Protein AF-A0A151K1F7-F1 (afdb_monomer_lite)

InterPro domains:
  IPR006612 THAP-type zinc finger [PF05485] (2-50)
  IPR006612 THAP-type zinc finger [PS50950] (1-52)

pLDDT: mean 72.73, std 14.72, range [46.84, 94.56]

Radius of gyration: 11.42 Å; chains: 1; bounding box: 24×20×28 Å

Foldseek 3Di:
DVQQCVLAPDPPPDDPVCCVPAWDADLVQWDCVQAPDNVSPHGDPPTYGPHRDHSVPHPIGD

Sequence (62 aa):
AKLWLQFCNRCIEITLEKLNNYYRICSEHFTPSMFLNNLRNRLQSHAIPTRGVDLRFDHVWK

Secondary structure (DSSP, 8-state):
-HHHHHHBSS---S-HHHHHHH-B--GGGS-GGGBSSTTS-SB-TT---SS-B-TTTS--B-

Organism: NCBI:txid456900

Structure (mmCIF, N/CA/C/O backbone):
data_AF-A0A151K1F7-F1
#
_entry.id   AF-A0A151K1F7-F1
#
loop_
_atom_site.group_PDB
_atom_site.id
_atom_site.type_symbol
_atom_site.label_atom_id
_atom_site.label_alt_id
_atom_site.label_comp_id
_atom_site.label_asym_id
_atom_site.label_entity_id
_atom_site.label_seq_id
_atom_site.pdbx_PDB_ins_code
_atom_site.Cartn_x
_atom_site.Cartn_y
_atom_site.Cartn_z
_atom_site.occupancy
_atom_site.B_iso_or_equiv
_atom_site.auth_seq_id
_atom_site.auth_comp_id
_atom_site.auth_asym_id
_atom_site.auth_atom_id
_atom_site.pdbx_PDB_model_num
ATOM 1 N N . ALA A 1 1 ? -9.514 6.277 0.394 1.00 51.72 1 ALA A N 1
ATOM 2 C CA . ALA A 1 1 ? -9.793 6.183 1.844 1.00 51.72 1 ALA A CA 1
ATOM 3 C C . ALA A 1 1 ? -10.836 5.107 2.172 1.00 51.72 1 ALA A C 1
ATOM 5 O O . ALA A 1 1 ? -10.438 4.058 2.651 1.00 51.72 1 ALA A O 1
ATOM 6 N N . LYS A 1 2 ? -12.135 5.299 1.870 1.00 55.16 2 LYS A N 1
ATOM 7 C CA . LYS A 1 2 ? -13.212 4.344 2.238 1.00 55.16 2 LYS A CA 1
ATOM 8 C C . LYS A 1 2 ? -13.016 2.906 1.729 1.00 55.16 2 LYS A C 1
ATOM 10 O O . LYS A 1 2 ? -13.226 1.978 2.495 1.00 55.16 2 LYS A O 1
ATOM 15 N N . LEU A 1 3 ? -12.569 2.726 0.484 1.00 60.53 3 LEU A N 1
ATOM 16 C CA . LEU A 1 3 ? -12.345 1.393 -0.101 1.00 60.53 3 LEU A CA 1
ATOM 17 C C . LEU A 1 3 ? -11.288 0.582 0.662 1.00 60.53 3 LEU A C 1
ATOM 19 O O . LEU A 1 3 ? -11.491 -0.591 0.930 1.00 60.53 3 LEU A O 1
ATOM 23 N N . TRP A 1 4 ? -10.190 1.210 1.088 1.00 60.97 4 TRP A N 1
ATOM 24 C CA . TRP A 1 4 ? -9.120 0.521 1.820 1.00 60.97 4 TRP A CA 1
ATOM 25 C C . TRP A 1 4 ? -9.587 0.002 3.183 1.00 60.97 4 TRP A C 1
ATOM 27 O O . TRP A 1 4 ? -9.194 -1.087 3.588 1.00 60.97 4 TRP A O 1
ATOM 37 N N . LEU A 1 5 ? -10.471 0.748 3.851 1.00 60.81 5 LEU A N 1
ATOM 38 C CA . LEU A 1 5 ? -11.083 0.332 5.113 1.00 60.81 5 LEU A CA 1
ATOM 39 C C . LEU A 1 5 ? -12.030 -0.864 4.936 1.00 60.81 5 LEU A C 1
ATOM 41 O O . LEU A 1 5 ? -12.136 -1.662 5.852 1.00 60.81 5 LEU A O 1
ATOM 45 N N . GLN A 1 6 ? -12.684 -1.013 3.777 1.00 60.94 6 GLN A N 1
ATOM 46 C CA . GLN A 1 6 ? -13.540 -2.176 3.489 1.00 60.94 6 GLN A CA 1
ATOM 47 C C . GLN A 1 6 ? -12.734 -3.458 3.241 1.00 60.94 6 GLN A C 1
ATOM 49 O O . GLN A 1 6 ? -13.218 -4.544 3.537 1.00 60.94 6 GLN A O 1
ATOM 54 N N . PHE A 1 7 ? -11.516 -3.337 2.704 1.00 58.00 7 PHE A N 1
ATOM 55 C CA . PHE A 1 7 ? -10.609 -4.472 2.500 1.00 58.00 7 PHE A CA 1
ATOM 56 C C . PHE A 1 7 ? -9.793 -4.822 3.746 1.00 58.00 7 PHE A C 1
ATOM 58 O O . PHE A 1 7 ? -9.245 -5.918 3.835 1.00 58.00 7 PHE A O 1
ATOM 65 N N . CYS A 1 8 ? -9.703 -3.923 4.722 1.00 57.84 8 CYS A N 1
ATOM 66 C CA . CYS A 1 8 ? -9.179 -4.280 6.029 1.00 57.84 8 CYS A CA 1
ATOM 67 C C . CYS A 1 8 ? -10.293 -4.992 6.797 1.00 57.84 8 CYS A C 1
ATOM 69 O O . CYS A 1 8 ? -11.354 -4.418 7.016 1.00 57.84 8 CYS A O 1
ATOM 71 N N . ASN A 1 9 ? -10.072 -6.238 7.212 1.00 55.66 9 ASN A N 1
ATOM 72 C CA . ASN A 1 9 ? -11.110 -7.110 7.778 1.00 55.66 9 ASN A CA 1
ATOM 73 C C . ASN A 1 9 ? -11.512 -6.729 9.229 1.00 55.66 9 ASN A C 1
ATOM 75 O O . ASN A 1 9 ? -11.752 -7.590 10.075 1.00 55.66 9 ASN A O 1
ATOM 79 N N . ARG A 1 10 ? -11.521 -5.429 9.556 1.00 53.78 10 ARG A N 1
ATOM 80 C CA . ARG A 1 10 ? -11.833 -4.866 10.872 1.00 53.78 10 ARG A CA 1
ATOM 81 C C . ARG A 1 10 ? -12.601 -3.558 10.763 1.00 53.78 10 ARG A C 1
ATOM 83 O O . ARG A 1 10 ? -12.300 -2.715 9.924 1.00 53.78 10 ARG A O 1
ATOM 90 N N . CYS A 1 11 ? -13.480 -3.331 11.736 1.00 52.91 11 CYS A N 1
ATOM 91 C CA . CYS A 1 11 ? -13.847 -1.984 12.157 1.00 52.91 11 CYS A CA 1
ATOM 92 C C . CYS A 1 11 ? -12.583 -1.297 12.681 1.00 52.91 11 CYS A C 1
ATOM 94 O O . CYS A 1 11 ? -12.155 -1.519 13.812 1.00 52.91 11 CYS A O 1
ATOM 96 N N . ILE A 1 12 ? -11.923 -0.525 11.825 1.00 59.38 12 ILE A N 1
ATOM 97 C CA . ILE A 1 12 ? -10.776 0.266 12.237 1.00 59.38 12 ILE A CA 1
ATOM 98 C C . ILE A 1 12 ? -11.326 1.498 12.963 1.00 59.38 12 ILE A C 1
ATOM 100 O O . ILE A 1 12 ? -11.694 2.488 12.335 1.00 59.38 12 ILE A O 1
ATOM 104 N N . GLU A 1 13 ? -11.367 1.444 14.294 1.00 60.41 13 GLU A N 1
ATOM 105 C CA . GLU A 1 13 ? -11.637 2.595 15.170 1.00 60.41 13 GLU A CA 1
ATOM 106 C C . GLU A 1 13 ? -10.422 3.544 15.236 1.00 60.41 13 GLU A C 1
ATOM 108 O O . GLU A 1 13 ? -9.958 3.937 16.305 1.00 60.41 13 GLU A O 1
ATOM 113 N N . ILE A 1 14 ? -9.836 3.889 14.087 1.00 67.56 14 ILE A N 1
ATOM 114 C CA . ILE A 1 14 ? -8.758 4.878 14.004 1.00 67.56 14 ILE A CA 1
ATOM 115 C C . ILE A 1 14 ? -9.131 5.943 12.985 1.00 67.56 14 ILE A C 1
ATOM 117 O O . ILE A 1 14 ? -9.752 5.668 11.957 1.00 67.56 14 ILE A O 1
ATOM 121 N N . THR A 1 15 ? -8.748 7.182 13.271 1.00 72.25 15 THR A N 1
ATOM 122 C CA . THR A 1 15 ? -8.985 8.289 12.348 1.00 72.25 15 THR A CA 1
ATOM 123 C C . THR A 1 15 ? -8.217 8.064 11.045 1.00 72.25 15 THR A C 1
ATOM 125 O O . THR A 1 15 ? -7.133 7.476 11.034 1.00 72.25 15 THR A O 1
ATOM 128 N N . LEU A 1 16 ? -8.756 8.573 9.933 1.00 70.94 16 LEU A N 1
ATOM 129 C CA . LEU A 1 16 ? -8.100 8.483 8.625 1.00 70.94 16 LEU A CA 1
ATOM 130 C C . LEU A 1 16 ? -6.693 9.105 8.640 1.00 70.94 16 LEU A C 1
ATOM 132 O O . LEU A 1 16 ? -5.784 8.621 7.975 1.00 70.94 16 LEU A O 1
ATOM 136 N N . GLU A 1 17 ? -6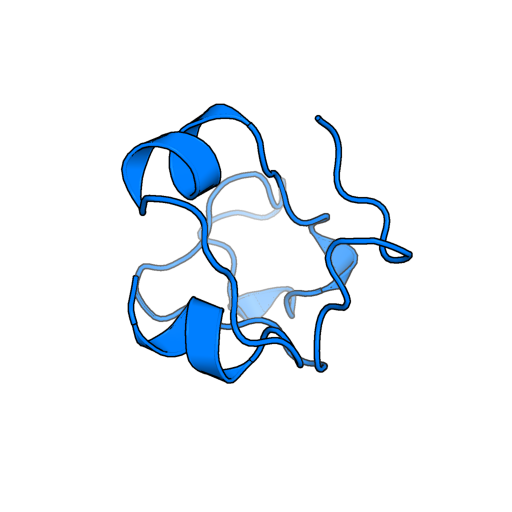.516 10.154 9.440 1.00 73.62 17 GLU A N 1
ATOM 137 C CA . GLU A 1 17 ? -5.225 10.785 9.698 1.00 73.62 17 GLU A CA 1
ATOM 138 C C . GLU A 1 17 ? -4.225 9.805 10.325 1.00 73.62 17 GLU A C 1
ATOM 140 O O . GLU A 1 17 ? -3.125 9.630 9.803 1.00 73.62 17 GLU A O 1
ATOM 145 N N . LYS A 1 18 ? -4.611 9.104 11.402 1.00 71.12 18 LYS A N 1
ATOM 146 C CA . LYS A 1 18 ? -3.738 8.111 12.039 1.00 71.12 18 LYS A CA 1
ATOM 147 C C . LYS A 1 18 ? -3.424 6.950 11.101 1.00 71.12 18 LYS A C 1
ATOM 149 O O . LYS A 1 18 ? -2.285 6.497 11.072 1.00 71.12 18 LYS A O 1
ATOM 154 N N . LEU A 1 19 ? -4.398 6.505 10.309 1.00 73.06 19 LEU A N 1
ATOM 155 C CA . LEU A 1 19 ? -4.174 5.477 9.293 1.00 73.06 19 LEU A CA 1
ATOM 156 C C . LEU A 1 19 ? -3.101 5.922 8.285 1.00 73.06 19 LEU A C 1
ATOM 158 O O . LEU A 1 19 ? -2.139 5.203 8.046 1.00 73.06 19 LEU A O 1
ATOM 162 N N . ASN A 1 20 ? -3.228 7.131 7.735 1.00 71.56 20 ASN A N 1
ATOM 163 C CA . ASN A 1 20 ? -2.307 7.636 6.715 1.00 71.56 20 ASN A CA 1
ATOM 164 C C . ASN A 1 20 ? -0.910 7.962 7.257 1.00 71.56 20 ASN A C 1
ATOM 166 O O . ASN A 1 20 ? 0.050 7.943 6.487 1.00 71.56 20 ASN A O 1
ATOM 170 N N . ASN A 1 21 ? -0.773 8.261 8.547 1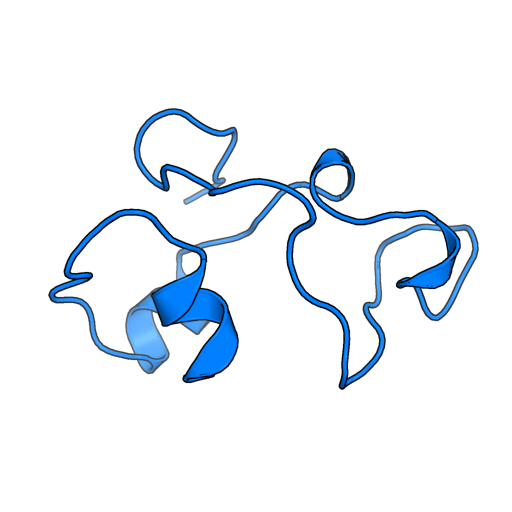.00 74.69 21 ASN A N 1
ATOM 171 C CA . ASN A 1 21 ? 0.513 8.634 9.134 1.00 74.69 21 ASN A CA 1
ATOM 172 C C . ASN A 1 21 ? 1.278 7.441 9.717 1.00 74.69 21 ASN A C 1
ATOM 174 O O . ASN A 1 21 ? 2.492 7.387 9.551 1.00 74.69 21 ASN A O 1
ATOM 178 N N . TYR A 1 22 ? 0.582 6.482 10.333 1.00 71.56 22 TYR A N 1
ATOM 179 C CA . TYR A 1 22 ? 1.204 5.413 11.130 1.00 71.56 22 TYR A CA 1
ATOM 180 C C . TYR A 1 22 ? 1.019 4.009 10.559 1.00 71.56 22 TYR A C 1
ATOM 182 O O . TYR A 1 22 ? 1.427 3.041 11.186 1.00 71.56 22 TYR A O 1
ATOM 190 N N . TYR A 1 23 ? 0.335 3.859 9.425 1.00 73.38 23 TYR A N 1
ATOM 191 C CA . TYR A 1 23 ? 0.134 2.549 8.816 1.00 73.38 23 TYR A CA 1
ATOM 192 C C . TYR A 1 23 ? 0.656 2.578 7.380 1.00 73.38 23 TYR A C 1
ATOM 194 O O . TYR A 1 23 ? 0.356 3.470 6.576 1.00 73.38 23 TYR A O 1
ATOM 202 N N . ARG A 1 24 ? 1.485 1.588 7.055 1.00 76.88 24 ARG A N 1
ATOM 203 C CA . ARG A 1 24 ? 2.002 1.332 5.709 1.00 76.88 24 ARG A CA 1
ATOM 204 C C . ARG A 1 24 ? 1.705 -0.113 5.346 1.00 76.88 24 ARG A C 1
ATOM 206 O O . ARG A 1 24 ? 1.969 -1.005 6.136 1.00 76.88 24 ARG A O 1
ATOM 213 N N . ILE A 1 25 ? 1.173 -0.345 4.153 1.00 78.31 25 ILE A N 1
ATOM 214 C CA . ILE A 1 25 ? 0.942 -1.696 3.632 1.00 78.31 25 ILE A CA 1
ATOM 215 C C . ILE A 1 25 ? 2.114 -2.050 2.715 1.00 78.31 25 ILE A C 1
ATOM 217 O O . ILE A 1 25 ? 2.499 -1.236 1.872 1.00 78.31 25 ILE A O 1
ATOM 221 N N . CYS A 1 26 ? 2.680 -3.247 2.871 1.00 81.94 26 CYS A N 1
ATOM 222 C CA . CYS A 1 26 ? 3.745 -3.737 1.999 1.00 81.94 26 CYS A CA 1
ATOM 223 C C . CYS A 1 26 ? 3.300 -3.833 0.531 1.00 81.94 26 CYS A C 1
ATOM 225 O O . CYS A 1 26 ? 2.133 -4.076 0.217 1.00 81.94 26 CYS A O 1
ATOM 227 N N . SER A 1 27 ? 4.255 -3.681 -0.387 1.00 86.25 27 SER A N 1
ATOM 228 C CA . SER A 1 27 ? 3.997 -3.717 -1.832 1.00 86.25 27 SER A CA 1
ATOM 229 C C . SER A 1 27 ? 3.454 -5.067 -2.320 1.00 86.25 27 SER A C 1
ATOM 231 O O . SER A 1 27 ? 2.745 -5.107 -3.320 1.00 86.25 27 SER A O 1
ATOM 233 N N . GLU A 1 28 ? 3.720 -6.153 -1.593 1.00 85.75 28 GLU A N 1
ATOM 234 C CA . GLU A 1 28 ? 3.248 -7.517 -1.878 1.00 85.75 28 GLU A CA 1
ATOM 235 C C . GLU A 1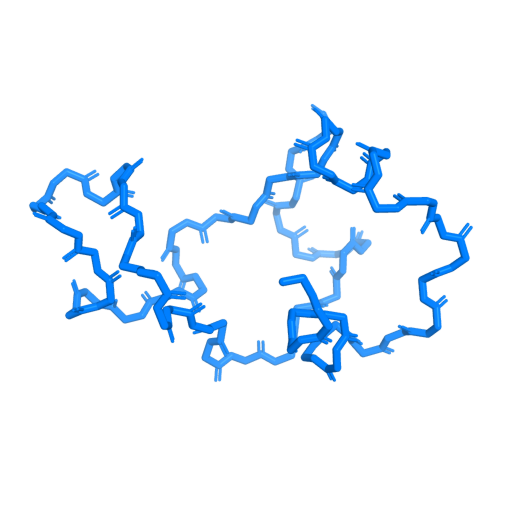 28 ? 1.723 -7.659 -1.847 1.00 85.75 28 GLU A C 1
ATOM 237 O O . GLU A 1 28 ? 1.169 -8.552 -2.486 1.00 85.75 28 GLU A O 1
ATOM 242 N N . HIS A 1 29 ? 1.023 -6.755 -1.157 1.00 85.06 29 HIS A N 1
ATOM 243 C CA . HIS A 1 29 ? -0.438 -6.755 -1.131 1.00 85.06 29 HIS A CA 1
ATOM 244 C C . HIS A 1 29 ? -1.060 -6.175 -2.410 1.00 85.06 29 HIS A C 1
ATOM 246 O O . HIS A 1 29 ? -2.277 -6.269 -2.594 1.00 85.06 29 HIS A O 1
ATOM 252 N N . PHE A 1 30 ? -0.259 -5.612 -3.315 1.00 87.00 30 PHE A N 1
ATOM 253 C CA . PHE A 1 30 ? -0.709 -5.024 -4.573 1.00 87.00 30 PHE A CA 1
ATOM 254 C C . PHE A 1 30 ? -0.128 -5.791 -5.761 1.00 87.00 30 PHE A C 1
ATOM 256 O O . PHE A 1 30 ? 1.024 -6.224 -5.754 1.00 87.00 30 PHE A O 1
ATOM 263 N N . THR A 1 31 ? -0.915 -5.929 -6.828 1.00 90.50 31 THR A N 1
ATOM 264 C CA . THR A 1 31 ? -0.380 -6.481 -8.081 1.00 90.50 31 THR A CA 1
ATOM 265 C C . THR A 1 31 ? 0.619 -5.506 -8.724 1.00 90.50 31 THR A C 1
ATOM 267 O O . THR A 1 31 ? 0.472 -4.293 -8.564 1.00 90.50 31 THR A O 1
ATOM 270 N N . PRO A 1 32 ? 1.607 -5.982 -9.508 1.00 91.50 32 PRO A N 1
ATOM 271 C CA . PRO A 1 32 ? 2.574 -5.103 -10.174 1.00 91.50 32 PRO A CA 1
ATOM 272 C C . PRO A 1 32 ? 1.942 -4.003 -11.043 1.00 91.50 32 PRO A C 1
ATOM 274 O O . PRO A 1 32 ? 2.468 -2.896 -11.100 1.00 91.50 32 PRO A O 1
ATOM 277 N N . SER A 1 33 ? 0.789 -4.266 -11.667 1.00 92.62 33 SER A N 1
ATOM 278 C CA . SER A 1 33 ? 0.062 -3.299 -12.505 1.00 92.62 33 SER A CA 1
ATOM 279 C C . SER A 1 33 ? -0.585 -2.151 -11.720 1.00 92.62 33 SER A C 1
ATOM 281 O O . SER A 1 33 ? -0.952 -1.133 -12.304 1.00 92.62 33 SER A O 1
ATOM 283 N N . MET A 1 34 ? -0.719 -2.283 -10.397 1.00 93.44 34 MET A N 1
ATOM 284 C CA . MET A 1 34 ? -1.267 -1.240 -9.520 1.00 93.44 34 MET A CA 1
ATOM 285 C C . MET A 1 34 ? -0.238 -0.167 -9.143 1.00 93.44 34 MET A C 1
ATOM 287 O O . MET A 1 34 ? -0.592 0.813 -8.483 1.00 93.44 34 MET A O 1
ATOM 291 N N . PHE A 1 35 ? 1.020 -0.321 -9.556 1.00 94.56 35 PHE A N 1
ATOM 292 C CA . PHE A 1 35 ? 2.069 0.662 -9.321 1.00 94.56 35 PHE A CA 1
ATOM 293 C C . PHE A 1 35 ? 2.258 1.581 -10.528 1.00 94.56 35 PHE A C 1
ATOM 295 O O . PHE A 1 35 ? 2.145 1.170 -11.677 1.00 94.56 35 PHE A O 1
ATOM 302 N N . LEU A 1 36 ? 2.594 2.842 -10.254 1.00 93.56 36 LEU A N 1
ATOM 303 C CA . LEU A 1 36 ? 2.950 3.841 -11.268 1.00 93.56 36 LEU A CA 1
ATOM 304 C C . LEU A 1 36 ? 4.366 3.637 -11.829 1.00 93.56 36 LEU A C 1
ATOM 306 O O . LEU A 1 36 ? 4.773 4.341 -12.748 1.00 93.56 36 LEU A O 1
ATOM 310 N N . ASN A 1 37 ? 5.152 2.742 -11.228 1.00 91.81 37 ASN A N 1
ATOM 311 C CA . ASN A 1 37 ? 6.528 2.478 -11.617 1.00 91.81 37 ASN A CA 1
ATOM 312 C C . ASN A 1 37 ? 6.973 1.062 -11.234 1.00 91.81 37 ASN A C 1
ATOM 314 O O . ASN A 1 37 ? 6.365 0.390 -10.401 1.00 91.81 37 ASN A O 1
ATOM 318 N N . ASN A 1 38 ? 8.109 0.653 -11.797 1.00 89.19 38 ASN A N 1
ATOM 319 C CA . ASN A 1 38 ? 8.710 -0.656 -11.543 1.00 89.19 38 ASN A CA 1
ATOM 320 C C . ASN A 1 38 ? 9.372 -0.765 -10.158 1.00 89.19 38 ASN A C 1
ATOM 322 O O . ASN A 1 38 ? 9.627 -1.872 -9.696 1.00 89.19 38 ASN A O 1
ATOM 326 N N . LEU A 1 39 ? 9.617 0.365 -9.479 1.00 90.44 39 LEU A N 1
ATOM 327 C CA . LEU A 1 39 ? 10.167 0.401 -8.117 1.00 90.44 39 LEU A CA 1
ATOM 328 C C . LEU A 1 39 ? 9.129 0.035 -7.046 1.00 90.44 39 LEU A C 1
ATOM 330 O O . LEU A 1 39 ? 9.489 -0.153 -5.889 1.00 90.44 39 LEU A O 1
ATOM 334 N N . ARG A 1 40 ? 7.843 -0.044 -7.415 1.00 89.00 40 ARG A N 1
ATOM 335 C CA . ARG A 1 40 ? 6.721 -0.375 -6.524 1.00 89.00 40 ARG A CA 1
ATOM 336 C C . ARG A 1 40 ? 6.612 0.523 -5.285 1.00 89.00 40 ARG A C 1
ATOM 338 O O . ARG A 1 40 ? 6.146 0.093 -4.235 1.00 89.00 40 ARG A O 1
ATOM 345 N N . ASN A 1 41 ? 7.018 1.788 -5.407 1.00 87.75 41 ASN A N 1
ATOM 346 C CA . ASN A 1 41 ? 6.973 2.769 -4.312 1.00 87.75 41 ASN A CA 1
ATOM 347 C C . ASN A 1 41 ? 5.868 3.828 -4.476 1.00 87.75 41 ASN A C 1
ATOM 349 O O . ASN A 1 41 ? 5.693 4.681 -3.609 1.00 87.75 41 ASN A O 1
ATOM 353 N N . ARG A 1 42 ? 5.117 3.792 -5.585 1.00 90.81 42 ARG A N 1
ATOM 354 C CA . ARG A 1 42 ? 3.997 4.702 -5.862 1.00 90.81 42 ARG A CA 1
ATOM 355 C C . ARG A 1 42 ? 2.817 3.922 -6.426 1.00 90.81 42 ARG A C 1
ATOM 357 O O . ARG A 1 42 ? 2.956 3.274 -7.461 1.00 90.81 42 ARG A O 1
ATOM 364 N N . LEU A 1 43 ? 1.669 4.008 -5.764 1.00 90.50 43 LEU A N 1
ATOM 365 C CA . LEU A 1 43 ? 0.431 3.356 -6.191 1.00 90.50 43 LEU A CA 1
ATOM 366 C C . LEU A 1 43 ? -0.382 4.246 -7.132 1.00 90.50 43 LEU A C 1
ATOM 368 O O . LEU A 1 43 ? -0.351 5.474 -7.030 1.00 90.50 43 LEU A O 1
ATOM 372 N N . GLN A 1 44 ? -1.138 3.614 -8.027 1.00 91.50 44 GLN A N 1
ATOM 373 C CA . GLN A 1 44 ? -2.190 4.286 -8.781 1.00 91.50 44 GLN A CA 1
ATOM 374 C C . GLN A 1 44 ? -3.336 4.719 -7.852 1.00 91.50 44 GLN A C 1
ATOM 376 O O . GLN A 1 44 ? -3.577 4.104 -6.814 1.00 91.50 44 GLN A O 1
ATOM 381 N N . SER A 1 45 ? -4.090 5.753 -8.237 1.00 87.94 45 SER A N 1
ATOM 382 C CA . SER A 1 45 ? -5.203 6.287 -7.430 1.00 87.94 45 SER A CA 1
ATOM 383 C C . SER A 1 45 ? -6.327 5.275 -7.172 1.00 87.94 45 SER A C 1
ATOM 385 O O . SER A 1 45 ? -7.027 5.379 -6.166 1.00 87.94 45 SER A O 1
ATOM 387 N N . HIS A 1 46 ? -6.482 4.291 -8.060 1.00 84.31 46 HIS A N 1
ATOM 388 C CA . HIS A 1 46 ? -7.466 3.212 -7.965 1.00 84.31 46 HIS A CA 1
ATOM 389 C C . HIS A 1 46 ? -6.893 1.910 -7.380 1.00 84.31 46 HIS A C 1
ATOM 391 O O . HIS A 1 46 ? -7.588 0.896 -7.360 1.00 84.31 46 HIS A O 1
ATOM 397 N N . ALA A 1 47 ? -5.634 1.900 -6.930 1.00 86.62 47 ALA A N 1
ATOM 398 C CA . ALA A 1 47 ? -5.033 0.708 -6.351 1.00 86.62 47 ALA A CA 1
ATOM 399 C C . ALA A 1 47 ? -5.758 0.302 -5.061 1.00 86.62 47 ALA A C 1
ATOM 401 O O . ALA A 1 47 ? -5.969 1.110 -4.148 1.00 86.62 47 ALA A O 1
ATOM 402 N N . ILE A 1 48 ? -6.102 -0.979 -4.986 1.00 85.12 48 ILE A N 1
ATOM 403 C CA . ILE A 1 48 ? -6.706 -1.613 -3.819 1.00 85.12 48 ILE A CA 1
ATOM 404 C C . ILE A 1 48 ? -5.903 -2.871 -3.465 1.00 85.12 48 ILE A C 1
ATOM 406 O O . ILE A 1 48 ? -5.395 -3.531 -4.376 1.00 85.12 48 ILE A O 1
ATOM 410 N N . PRO A 1 49 ? -5.751 -3.209 -2.173 1.00 82.44 49 PRO A N 1
ATOM 411 C CA . PRO A 1 49 ? -5.115 -4.459 -1.776 1.00 82.44 49 PRO A CA 1
ATOM 412 C C . PRO A 1 49 ? -5.843 -5.670 -2.373 1.00 82.44 49 PRO A C 1
ATOM 414 O O . PRO A 1 49 ? -7.069 -5.710 -2.437 1.00 82.44 49 PRO A O 1
ATOM 417 N N . THR A 1 50 ? -5.078 -6.664 -2.813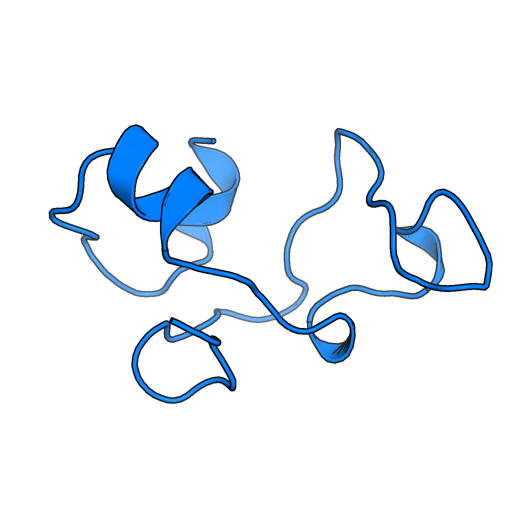 1.00 80.06 50 THR A N 1
ATOM 418 C CA . THR A 1 50 ? -5.585 -7.864 -3.506 1.00 80.06 50 THR A CA 1
ATOM 419 C C . THR A 1 50 ? -6.164 -8.923 -2.568 1.00 80.06 50 THR A C 1
ATOM 421 O O . THR A 1 50 ? -6.908 -9.797 -3.009 1.00 80.06 50 THR A O 1
ATOM 424 N N . ARG A 1 51 ? -5.829 -8.861 -1.276 1.00 70.25 51 ARG A N 1
ATOM 425 C CA . ARG A 1 51 ? -6.338 -9.735 -0.211 1.00 70.25 51 ARG A CA 1
ATOM 426 C C . ARG A 1 51 ? -6.745 -8.885 0.986 1.00 70.25 51 ARG A C 1
ATOM 428 O O . ARG A 1 51 ? -6.275 -7.756 1.120 1.00 70.25 51 ARG A O 1
ATOM 435 N N . GLY A 1 52 ? -7.612 -9.432 1.838 1.00 63.72 52 GLY A N 1
ATOM 436 C CA . GLY A 1 52 ? -7.977 -8.775 3.087 1.00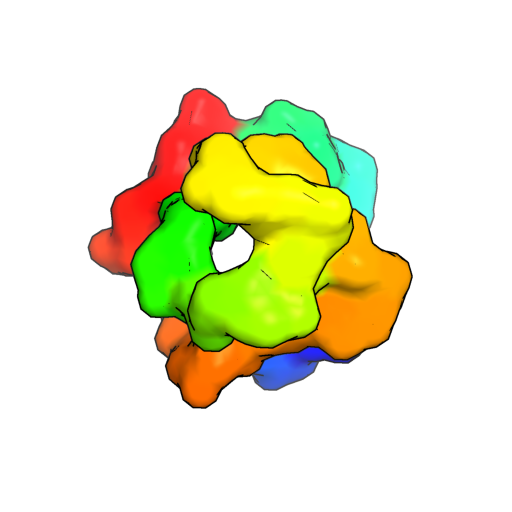 63.72 52 GLY A CA 1
ATOM 437 C C . GLY A 1 52 ? -6.733 -8.579 3.948 1.00 63.72 52 GLY A C 1
ATOM 438 O O . GLY A 1 52 ? -6.120 -9.568 4.335 1.00 63.72 52 GLY A O 1
ATOM 439 N N . VAL A 1 53 ? -6.344 -7.327 4.186 1.00 62.44 53 VAL A N 1
ATOM 440 C CA . VAL A 1 53 ? -5.156 -6.998 4.985 1.00 62.44 53 VAL A CA 1
ATOM 441 C C . VAL A 1 53 ? -5.590 -6.937 6.451 1.00 62.44 53 VAL A C 1
ATOM 443 O O . VAL A 1 53 ? -6.391 -6.073 6.821 1.00 62.44 53 VAL A O 1
ATOM 446 N N . ASP A 1 54 ? -5.112 -7.847 7.300 1.00 60.97 54 ASP A N 1
ATOM 447 C CA . ASP A 1 54 ? -5.222 -7.686 8.750 1.00 60.97 54 ASP A CA 1
ATOM 448 C C . ASP A 1 54 ? -4.061 -6.816 9.236 1.00 60.97 54 ASP A C 1
ATOM 450 O O . ASP A 1 54 ? -2.937 -7.276 9.427 1.00 60.97 54 ASP A O 1
ATOM 454 N N . LEU A 1 55 ? -4.369 -5.548 9.515 1.00 59.22 55 LEU A N 1
ATOM 455 C CA . LEU A 1 55 ? -3.413 -4.551 10.002 1.00 59.22 55 LEU A CA 1
ATOM 456 C C . LEU A 1 55 ? -2.699 -4.919 11.325 1.00 59.22 55 LEU A C 1
ATOM 458 O O . LEU A 1 55 ? -1.827 -4.167 11.755 1.00 59.22 55 LEU A O 1
ATOM 462 N N . ARG A 1 56 ? -3.075 -6.012 12.014 1.00 53.88 56 ARG A N 1
ATOM 463 C CA . ARG A 1 56 ? -2.344 -6.536 13.190 1.00 53.88 56 ARG A CA 1
ATOM 464 C C . ARG A 1 56 ? -1.295 -7.601 12.866 1.00 53.88 56 ARG A C 1
ATOM 466 O O . ARG A 1 56 ? -0.437 -7.812 13.718 1.00 53.88 56 ARG A O 1
ATOM 473 N N . PHE A 1 57 ? -1.407 -8.300 11.740 1.00 48.81 57 PHE A N 1
ATOM 474 C CA . PHE A 1 57 ? -0.613 -9.504 11.452 1.00 48.81 57 PHE A CA 1
ATOM 475 C C . PHE A 1 57 ? 0.100 -9.453 10.107 1.00 48.81 57 PHE A C 1
ATOM 477 O O . PHE A 1 57 ? 1.169 -10.042 9.972 1.00 48.81 57 PHE A O 1
ATOM 484 N N . ASP A 1 58 ? -0.458 -8.734 9.136 1.00 53.19 58 ASP A N 1
ATOM 485 C CA . ASP A 1 58 ? 0.277 -8.395 7.931 1.00 53.19 58 ASP A CA 1
ATOM 486 C C . ASP A 1 58 ? 1.368 -7.391 8.286 1.00 53.19 58 ASP A C 1
ATOM 488 O O . ASP A 1 58 ? 1.217 -6.623 9.237 1.00 53.19 58 ASP A O 1
ATOM 492 N N . HIS A 1 59 ? 2.475 -7.430 7.544 1.00 52.91 59 HIS A N 1
ATOM 493 C CA . HIS A 1 59 ? 3.688 -6.632 7.736 1.00 52.9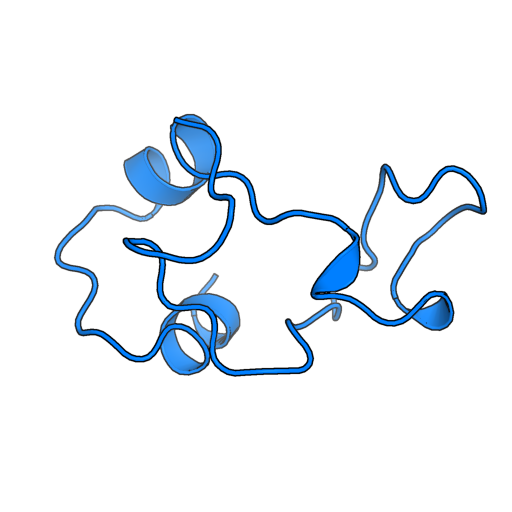1 59 HIS A CA 1
ATOM 494 C C . HIS A 1 59 ? 3.421 -5.122 7.595 1.00 52.91 59 HIS A C 1
ATOM 496 O O . HIS A 1 59 ? 3.868 -4.462 6.659 1.00 52.91 59 HIS A O 1
ATOM 502 N N . VAL A 1 60 ? 2.656 -4.565 8.526 1.00 54.25 60 VAL A N 1
ATOM 503 C CA . VAL A 1 60 ? 2.311 -3.162 8.607 1.00 54.25 60 VAL A CA 1
ATOM 504 C C . VAL A 1 60 ? 3.345 -2.498 9.487 1.00 54.25 60 VAL A C 1
ATOM 506 O O . VAL A 1 60 ? 3.384 -2.692 10.702 1.00 54.25 60 VAL A O 1
ATOM 509 N N . TRP A 1 61 ? 4.218 -1.733 8.847 1.00 50.31 61 TRP A N 1
ATOM 510 C CA . TRP A 1 61 ? 5.182 -0.906 9.553 1.00 50.31 61 TRP A CA 1
ATOM 511 C C . TRP A 1 61 ? 4.418 0.232 10.240 1.00 50.31 61 TRP A C 1
ATOM 513 O O . TRP A 1 61 ? 3.668 0.957 9.573 1.00 50.31 61 TRP A O 1
ATOM 523 N N . LYS A 1 62 ? 4.569 0.317 11.568 1.00 46.84 62 LYS A N 1
ATOM 524 C CA . LYS A 1 62 ? 4.182 1.487 12.368 1.00 46.84 62 LYS A CA 1
ATOM 525 C C . LYS A 1 62 ? 5.096 2.670 12.080 1.00 46.84 62 LYS A C 1
ATOM 527 O O . LYS A 1 62 ? 6.292 2.414 11.815 1.00 46.84 62 LYS A O 1
#